Protein AF-A0A846C1D4-F1 (afdb_monomer)

Sequence (52 aa):
MPYIPYAWPEKGVTITVKSCQIKRINVWGLMNRRNELCYEIHRGIINSKIVI

Mean predicted aligned error: 10.99 Å

Structure (mmCIF, N/CA/C/O backbone):
data_AF-A0A846C1D4-F1
#
_entry.id   AF-A0A846C1D4-F1
#
loop_
_atom_site.group_PDB
_atom_site.id
_atom_site.type_symbol
_atom_site.label_atom_id
_atom_site.label_alt_id
_atom_site.label_comp_id
_atom_site.label_asym_id
_atom_site.label_entity_id
_atom_site.label_seq_id
_atom_site.pdbx_PDB_ins_code
_atom_site.Cartn_x
_atom_site.Cartn_y
_atom_site.Cartn_z
_atom_site.occupancy
_atom_site.B_iso_or_equiv
_atom_site.auth_seq_id
_atom_site.auth_comp_id
_atom_site.auth_asym_id
_atom_site.auth_atom_id
_atom_site.pdbx_PDB_model_num
ATOM 1 N N . MET A 1 1 ? 14.270 22.918 2.663 1.00 48.22 1 MET A N 1
ATOM 2 C CA . MET A 1 1 ? 13.088 22.138 2.224 1.00 48.22 1 MET A CA 1
ATOM 3 C C . MET A 1 1 ? 13.415 20.664 2.386 1.00 48.22 1 MET A C 1
ATOM 5 O O . MET A 1 1 ? 14.489 20.285 1.930 1.00 48.22 1 MET A O 1
ATOM 9 N N . PRO A 1 2 ? 12.588 19.851 3.065 1.00 51.53 2 PRO A N 1
ATOM 10 C CA . PRO A 1 2 ? 12.879 18.431 3.199 1.00 51.53 2 PRO A CA 1
ATOM 11 C C . PRO A 1 2 ? 12.753 17.781 1.816 1.00 51.53 2 PRO A C 1
ATOM 13 O O . PRO A 1 2 ? 11.723 17.896 1.155 1.00 51.53 2 PRO A O 1
ATOM 16 N N . TYR A 1 3 ? 13.844 17.173 1.357 1.00 49.66 3 TYR A N 1
ATOM 17 C CA . TYR A 1 3 ? 13.930 16.441 0.100 1.00 49.66 3 TYR A CA 1
ATOM 18 C C . TYR A 1 3 ? 13.088 15.175 0.239 1.00 49.66 3 TYR A C 1
ATOM 20 O O . TYR A 1 3 ? 13.478 14.237 0.934 1.00 49.66 3 TYR A O 1
ATOM 28 N N . ILE A 1 4 ? 11.892 15.178 -0.343 1.00 53.00 4 ILE A N 1
ATOM 29 C CA . ILE A 1 4 ? 11.051 13.987 -0.352 1.00 53.00 4 ILE A CA 1
ATOM 30 C C . ILE A 1 4 ? 11.679 13.022 -1.369 1.00 53.00 4 ILE A C 1
ATOM 32 O O . ILE A 1 4 ? 11.729 13.366 -2.550 1.00 53.00 4 ILE A O 1
ATOM 36 N N . PRO A 1 5 ? 12.171 11.837 -0.962 1.00 51.84 5 PRO A N 1
ATOM 37 C CA . PRO A 1 5 ? 12.943 10.946 -1.819 1.00 51.84 5 PRO A CA 1
ATOM 38 C C . PRO A 1 5 ? 11.998 10.093 -2.671 1.00 51.84 5 PRO A C 1
ATOM 40 O O . PRO A 1 5 ? 12.129 8.871 -2.742 1.00 51.84 5 PRO A O 1
ATOM 43 N N . TYR A 1 6 ? 10.990 10.715 -3.284 1.00 57.69 6 TYR A N 1
ATOM 44 C CA . TYR A 1 6 ? 10.258 10.036 -4.335 1.00 57.69 6 TYR A CA 1
ATOM 45 C C . TYR A 1 6 ? 11.225 9.934 -5.501 1.00 57.69 6 TYR A C 1
ATOM 47 O O 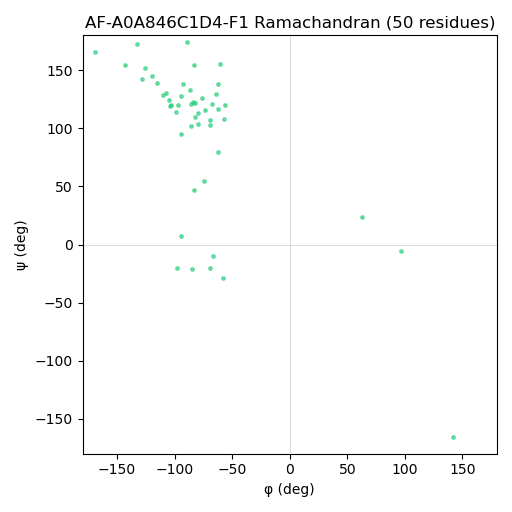. TYR A 1 6 ? 11.563 10.936 -6.128 1.00 57.69 6 TYR A O 1
ATOM 55 N N . ALA A 1 7 ? 11.714 8.718 -5.737 1.00 63.53 7 ALA A N 1
ATOM 56 C CA . ALA A 1 7 ? 12.416 8.357 -6.952 1.00 63.53 7 ALA A CA 1
ATOM 57 C C . ALA A 1 7 ? 11.424 8.530 -8.109 1.00 63.53 7 ALA A C 1
ATOM 59 O O . ALA A 1 7 ? 10.752 7.589 -8.521 1.00 63.53 7 ALA A O 1
ATOM 60 N N .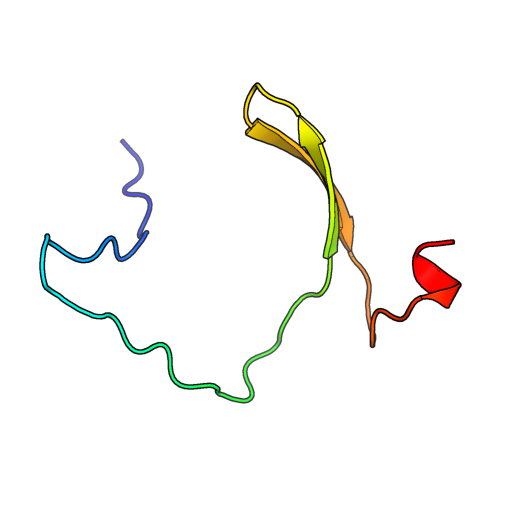 TRP A 1 8 ? 11.241 9.775 -8.542 1.00 66.56 8 TRP A N 1
ATOM 61 C CA . TRP A 1 8 ? 10.431 10.114 -9.690 1.00 66.56 8 TRP A CA 1
ATOM 62 C C . TRP A 1 8 ? 11.298 9.830 -10.912 1.00 66.56 8 TRP A C 1
ATOM 64 O O . TRP A 1 8 ? 12.332 10.485 -11.067 1.00 66.56 8 TRP A O 1
ATOM 74 N N . PRO A 1 9 ? 10.957 8.832 -11.746 1.00 69.50 9 PRO A N 1
ATOM 75 C CA . PRO A 1 9 ? 11.742 8.580 -12.936 1.00 69.50 9 PRO A CA 1
ATOM 76 C C . PRO A 1 9 ? 11.679 9.801 -13.845 1.00 69.50 9 PRO A C 1
ATOM 78 O O . PRO A 1 9 ? 10.607 10.375 -14.060 1.00 69.50 9 PRO A O 1
ATOM 81 N N . GLU A 1 10 ? 12.811 10.170 -14.432 1.00 76.56 10 GLU A N 1
ATOM 82 C CA . GLU A 1 10 ? 12.790 11.074 -15.572 1.00 76.56 10 GLU A CA 1
ATOM 83 C C . GLU A 1 10 ? 11.990 10.453 -16.724 1.00 76.56 10 GLU A C 1
ATOM 85 O O . GLU A 1 10 ? 11.815 9.233 -16.825 1.00 76.56 10 GLU A O 1
ATOM 90 N N . LYS A 1 11 ? 11.461 11.305 -17.603 1.00 77.06 11 LYS A N 1
ATOM 91 C CA . LYS A 1 11 ? 10.612 10.876 -18.716 1.00 77.06 11 LYS A CA 1
ATOM 92 C C . LYS A 1 11 ? 11.348 9.836 -19.574 1.00 77.06 11 LYS A C 1
ATOM 94 O O . LYS A 1 11 ? 12.382 10.136 -20.157 1.00 77.06 11 LYS A O 1
ATOM 99 N N . GLY A 1 12 ? 10.781 8.634 -19.679 1.00 80.44 12 GLY A N 1
ATOM 100 C CA . GLY A 1 12 ? 11.359 7.517 -20.440 1.00 80.44 12 GLY A CA 1
ATOM 101 C C . GLY A 1 12 ? 12.172 6.522 -19.605 1.00 80.44 12 GLY A C 1
ATOM 102 O O . GLY A 1 12 ? 12.557 5.477 -20.123 1.00 80.44 12 GLY A O 1
ATOM 103 N N . VAL A 1 13 ? 12.384 6.787 -18.314 1.00 76.12 13 VAL A N 1
ATOM 104 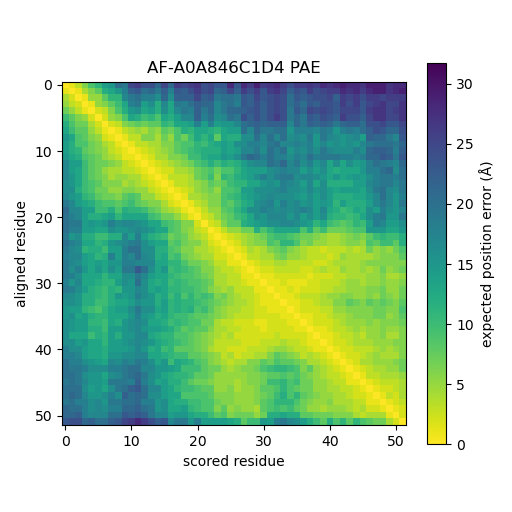C CA . VAL A 1 13 ? 13.053 5.861 -17.395 1.00 76.12 13 VAL A CA 1
ATOM 105 C C . VAL A 1 13 ? 12.010 5.020 -16.663 1.00 76.12 13 VAL A C 1
ATOM 107 O O . VAL A 1 13 ? 11.079 5.542 -16.057 1.00 76.12 13 VAL A O 1
ATOM 110 N N . THR A 1 14 ? 12.164 3.697 -16.692 1.00 77.31 14 THR A N 1
ATOM 111 C CA . THR A 1 14 ? 11.317 2.784 -15.910 1.00 77.31 14 THR A CA 1
ATOM 112 C C . THR A 1 14 ? 12.048 2.378 -14.637 1.00 77.31 14 THR A C 1
ATOM 114 O O . THR A 1 14 ? 13.055 1.673 -14.691 1.00 77.31 14 THR A O 1
ATOM 117 N N . ILE A 1 15 ? 11.535 2.786 -13.475 1.00 73.88 15 ILE A N 1
ATOM 118 C CA . ILE A 1 15 ? 12.054 2.315 -12.187 1.00 73.88 15 ILE A CA 1
ATOM 119 C C . ILE A 1 15 ? 11.420 0.960 -11.886 1.00 73.88 15 ILE A C 1
ATOM 121 O O . ILE A 1 15 ? 10.233 0.859 -11.583 1.00 73.88 15 ILE A O 1
ATOM 125 N N . THR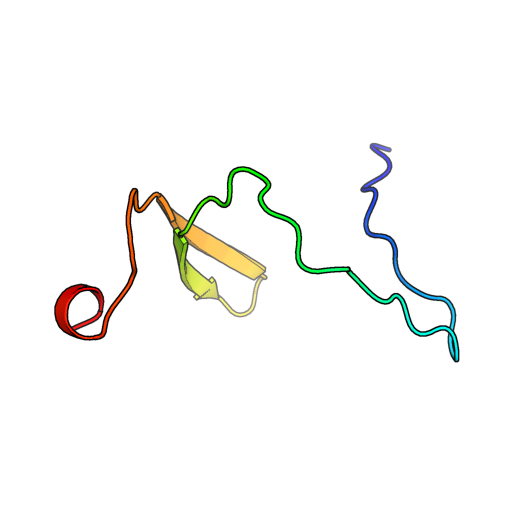 A 1 16 ? 12.225 -0.098 -11.961 1.00 72.81 16 THR A N 1
ATOM 126 C CA . THR A 1 16 ? 11.782 -1.442 -11.578 1.00 72.81 16 THR A CA 1
ATOM 127 C C . THR A 1 16 ? 11.980 -1.633 -10.079 1.00 72.81 16 THR A C 1
ATOM 129 O O . THR A 1 16 ? 13.091 -1.893 -9.615 1.00 72.81 16 THR A O 1
ATOM 132 N N . VAL A 1 17 ? 10.899 -1.530 -9.307 1.00 71.5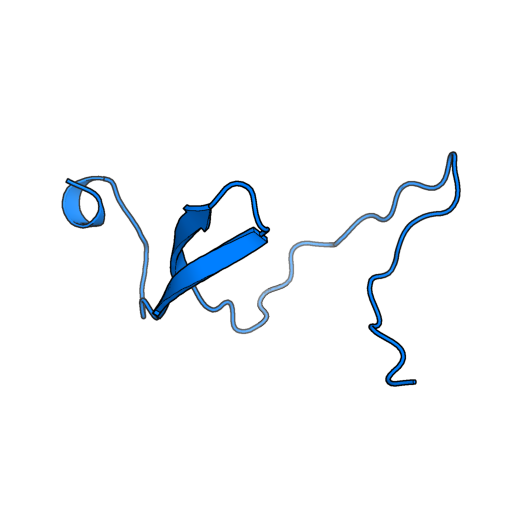6 17 VAL A N 1
ATOM 133 C CA . VAL A 1 17 ? 10.919 -1.877 -7.882 1.00 71.56 17 VAL A CA 1
ATOM 134 C C . VAL A 1 17 ? 10.823 -3.395 -7.755 1.00 71.56 17 VAL A C 1
ATOM 136 O O . VAL A 1 17 ? 9.760 -3.987 -7.939 1.00 71.56 17 VAL A O 1
ATOM 139 N N . LYS A 1 18 ? 11.950 -4.050 -7.457 1.00 72.44 18 LYS A N 1
ATOM 140 C CA . LYS A 1 18 ? 11.972 -5.498 -7.224 1.00 72.44 18 LYS A CA 1
ATOM 141 C C . LYS A 1 18 ? 11.141 -5.828 -5.984 1.00 72.44 18 LYS A C 1
ATOM 143 O O . LYS A 1 18 ? 11.358 -5.258 -4.914 1.00 72.44 18 LYS A O 1
ATOM 148 N N . SER A 1 19 ? 10.222 -6.783 -6.110 1.00 71.25 19 SER A N 1
ATOM 149 C CA . SER A 1 19 ? 9.526 -7.326 -4.944 1.00 71.25 19 SER A CA 1
ATOM 150 C C . SER A 1 19 ? 10.551 -7.992 -4.026 1.00 71.25 19 SER A C 1
ATOM 152 O O . SER A 1 19 ? 11.216 -8.948 -4.413 1.00 71.25 19 SER A O 1
ATOM 154 N N . CYS A 1 20 ? 10.704 -7.467 -2.819 1.00 68.69 20 CYS A N 1
ATOM 155 C CA . CYS A 1 20 ? 11.578 -8.006 -1.785 1.00 68.69 20 CYS A CA 1
ATOM 156 C C . CYS A 1 20 ? 10.774 -8.233 -0.500 1.00 68.69 20 CYS A C 1
ATOM 158 O O . CYS A 1 20 ? 9.776 -7.547 -0.251 1.00 68.69 20 CYS A O 1
ATOM 160 N N . GLN A 1 21 ? 11.203 -9.207 0.309 1.00 67.44 21 GLN A N 1
ATOM 161 C CA . GLN A 1 21 ? 10.622 -9.527 1.620 1.00 67.44 21 GLN A CA 1
ATOM 162 C C . GLN A 1 21 ? 11.019 -8.483 2.678 1.00 67.44 21 GLN A C 1
ATOM 164 O O . GLN A 1 21 ? 11.581 -8.799 3.722 1.00 67.44 21 GLN A O 1
ATOM 169 N N . ILE A 1 22 ? 10.753 -7.209 2.403 1.00 70.31 22 ILE A N 1
ATOM 170 C CA . ILE A 1 22 ? 10.837 -6.163 3.421 1.00 70.31 22 ILE A CA 1
ATOM 171 C C . ILE A 1 22 ? 9.526 -6.155 4.215 1.00 70.31 22 ILE A C 1
ATOM 173 O O . ILE A 1 22 ? 8.474 -6.543 3.699 1.00 70.31 22 ILE A O 1
ATOM 177 N N . LYS A 1 23 ? 9.571 -5.681 5.463 1.00 68.50 23 LYS A N 1
ATOM 178 C CA . LYS A 1 23 ? 8.374 -5.436 6.277 1.00 68.50 23 LYS A CA 1
ATOM 179 C C . LYS A 1 23 ? 7.446 -4.468 5.529 1.00 68.50 23 LYS A C 1
ATOM 181 O O . LYS A 1 23 ? 7.761 -3.289 5.404 1.00 68.50 23 LYS A O 1
ATOM 186 N N . ARG A 1 24 ? 6.320 -4.971 5.015 1.00 72.38 24 ARG A N 1
ATOM 187 C CA . ARG A 1 24 ? 5.257 -4.160 4.405 1.00 72.38 24 ARG A CA 1
ATOM 188 C C . ARG A 1 24 ? 4.224 -3.808 5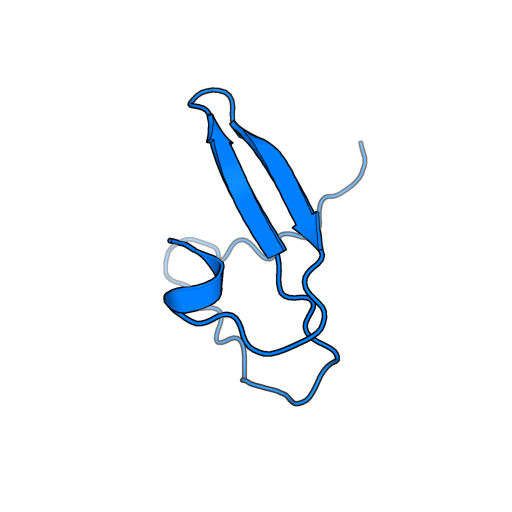.465 1.00 72.38 24 ARG A C 1
ATOM 190 O O . ARG A 1 24 ? 3.864 -4.655 6.279 1.00 72.38 24 ARG A O 1
ATOM 197 N N . ILE A 1 25 ? 3.756 -2.566 5.442 1.00 75.00 25 ILE A N 1
ATOM 198 C CA . ILE A 1 25 ? 2.637 -2.112 6.265 1.00 75.00 25 ILE A CA 1
ATOM 199 C C . ILE A 1 25 ? 1.429 -2.037 5.342 1.00 75.00 25 ILE A C 1
ATOM 201 O O . ILE A 1 25 ? 1.459 -1.310 4.352 1.00 75.00 25 ILE A O 1
ATOM 205 N N . ASN A 1 26 ? 0.389 -2.802 5.656 1.00 78.44 26 ASN A N 1
ATOM 206 C CA . ASN A 1 26 ? -0.882 -2.690 4.963 1.00 78.44 26 ASN A CA 1
ATOM 207 C C . ASN A 1 26 ? -1.706 -1.602 5.654 1.00 78.44 26 ASN A C 1
ATOM 209 O O . ASN A 1 26 ? -1.795 -1.566 6.881 1.00 78.44 26 ASN A O 1
ATOM 213 N N . VAL A 1 27 ? -2.283 -0.704 4.866 1.00 79.44 27 VAL A N 1
ATOM 214 C CA . VAL A 1 27 ? -3.175 0.352 5.347 1.00 79.44 27 VAL A CA 1
ATOM 215 C C . VAL A 1 27 ? -4.453 0.316 4.528 1.00 79.44 27 VAL A C 1
ATOM 217 O O . VAL A 1 27 ? -4.404 0.072 3.321 1.00 79.44 27 VAL A O 1
ATOM 220 N N . TRP A 1 28 ? -5.586 0.562 5.173 1.00 81.62 28 TRP A N 1
ATOM 221 C CA . TRP A 1 28 ? -6.821 0.891 4.471 1.00 81.62 28 TRP A CA 1
ATOM 222 C C . TRP A 1 28 ? -7.215 2.314 4.835 1.00 81.62 28 TRP A C 1
ATOM 224 O O . TRP A 1 28 ? -7.031 2.743 5.973 1.00 81.62 28 TRP A O 1
ATOM 234 N N . GLY A 1 29 ? -7.679 3.069 3.849 1.00 83.94 29 GLY A N 1
ATOM 235 C CA . GLY A 1 29 ? -7.970 4.474 4.029 1.00 83.94 29 GLY A CA 1
ATOM 236 C C . GLY A 1 29 ? -8.729 5.081 2.863 1.00 83.94 29 GLY A C 1
ATOM 237 O O . GLY A 1 29 ? -8.804 4.510 1.774 1.00 83.94 29 GLY A O 1
ATOM 238 N N . LEU A 1 30 ? -9.276 6.263 3.117 1.00 88.25 30 LEU A N 1
ATOM 239 C CA . LEU A 1 30 ? -9.962 7.102 2.148 1.00 88.25 30 LEU A CA 1
ATOM 240 C C . LEU A 1 30 ? -9.098 8.331 1.883 1.00 88.25 30 LEU A C 1
ATOM 242 O O . LEU A 1 30 ? -8.675 9.020 2.812 1.00 88.25 30 LEU A O 1
ATOM 246 N N . MET A 1 31 ? -8.841 8.604 0.607 1.00 91.81 31 MET A N 1
ATOM 247 C CA . MET A 1 31 ? -8.123 9.795 0.168 1.00 91.81 31 MET A CA 1
ATOM 248 C C . MET A 1 31 ? -9.105 10.754 -0.494 1.00 91.81 31 MET A C 1
ATOM 250 O O . MET A 1 31 ? -9.880 10.350 -1.363 1.00 91.81 31 MET A O 1
ATOM 254 N N . ASN A 1 32 ? -9.090 12.023 -0.094 1.00 89.69 32 ASN A N 1
ATOM 255 C CA . ASN A 1 32 ? -9.946 13.029 -0.714 1.00 89.69 32 ASN A CA 1
ATOM 256 C C . ASN A 1 32 ? -9.272 13.708 -1.923 1.00 89.69 32 ASN A C 1
ATOM 258 O O . ASN A 1 32 ? -8.091 13.515 -2.205 1.00 89.69 32 ASN A O 1
ATOM 262 N N . ARG A 1 33 ? -10.022 14.568 -2.629 1.00 92.12 33 ARG A N 1
ATOM 263 C CA . ARG A 1 33 ? -9.526 15.317 -3.807 1.00 92.12 33 ARG A CA 1
ATOM 264 C C . ARG A 1 33 ? -8.447 16.358 -3.472 1.00 92.12 33 ARG A C 1
ATOM 266 O O . ARG A 1 33 ? -7.860 16.925 -4.386 1.00 92.12 33 ARG A O 1
ATOM 273 N N . ARG A 1 34 ? -8.215 16.634 -2.186 1.00 93.44 34 ARG A N 1
ATOM 274 C CA . ARG A 1 34 ? -7.142 17.500 -1.676 1.00 93.44 34 ARG A CA 1
ATOM 275 C C . ARG A 1 34 ? -5.895 16.702 -1.283 1.00 93.44 34 ARG A C 1
ATOM 277 O O . ARG A 1 34 ? -4.964 17.282 -0.740 1.00 93.44 34 ARG A O 1
ATOM 284 N N . ASN A 1 35 ? -5.864 15.400 -1.577 1.00 82.69 35 ASN A N 1
ATOM 285 C CA . ASN A 1 35 ? -4.803 14.467 -1.198 1.00 82.69 35 ASN A CA 1
ATOM 286 C C . ASN A 1 35 ? -4.645 14.284 0.321 1.00 82.69 35 ASN A C 1
ATOM 288 O O . ASN A 1 35 ? -3.585 13.873 0.790 1.00 82.69 35 ASN A O 1
ATOM 292 N N . GLU A 1 36 ? -5.694 14.550 1.098 1.00 88.94 36 GLU A N 1
ATOM 293 C CA . GLU A 1 36 ? -5.722 14.245 2.526 1.00 88.94 36 GLU A CA 1
ATOM 294 C C . GLU A 1 36 ? -6.143 12.778 2.690 1.00 88.94 36 GLU A C 1
ATOM 296 O O . GLU A 1 36 ? -7.197 12.365 2.195 1.00 88.94 36 GLU A O 1
ATOM 301 N N . LEU A 1 37 ? -5.292 11.985 3.346 1.00 87.88 37 LEU A N 1
ATOM 302 C CA . LEU A 1 37 ? -5.496 10.555 3.569 1.00 87.88 37 LEU A CA 1
ATOM 303 C C . LEU A 1 37 ? -5.933 10.306 5.017 1.00 87.88 37 LEU A C 1
ATOM 305 O O . LEU A 1 37 ? -5.173 10.561 5.948 1.00 87.88 37 LEU A O 1
ATOM 309 N N . CYS A 1 38 ? -7.123 9.742 5.196 1.00 89.19 38 CYS A N 1
ATOM 310 C CA . CYS A 1 38 ? -7.550 9.139 6.455 1.00 89.19 38 CYS A CA 1
ATOM 311 C C . CYS A 1 38 ? -7.304 7.631 6.362 1.00 89.19 38 CYS A C 1
ATOM 313 O O . CYS A 1 38 ? -7.831 7.002 5.446 1.00 89.19 38 CYS A O 1
ATOM 315 N N . TYR A 1 39 ? -6.481 7.057 7.243 1.00 87.94 39 TYR A N 1
ATOM 316 C CA . TYR A 1 39 ? -6.077 5.652 7.156 1.00 87.94 39 TYR A CA 1
ATOM 317 C C . TYR A 1 39 ? -5.946 4.984 8.525 1.00 87.94 39 TYR A C 1
ATOM 319 O O . TYR A 1 39 ? -5.618 5.633 9.517 1.00 87.94 39 TYR A O 1
ATOM 327 N N . GLU A 1 40 ? -6.105 3.663 8.540 1.00 85.88 40 GLU A N 1
ATOM 328 C CA . GLU A 1 40 ? -5.765 2.799 9.667 1.00 85.88 40 GLU A CA 1
ATOM 329 C C . GLU A 1 40 ? -4.714 1.760 9.270 1.00 85.88 40 GLU A C 1
ATOM 331 O O . GLU A 1 40 ? -4.685 1.249 8.145 1.00 85.88 40 GLU A O 1
ATOM 336 N N . ILE A 1 41 ? -3.825 1.444 10.217 1.00 85.69 41 ILE A N 1
ATOM 337 C CA . ILE A 1 41 ? -2.781 0.436 10.032 1.00 85.69 41 ILE A CA 1
ATOM 338 C C . ILE A 1 41 ? -3.367 -0.946 10.290 1.00 85.69 41 ILE A C 1
ATOM 340 O O . ILE A 1 41 ? -3.791 -1.256 11.402 1.00 85.69 41 ILE A O 1
ATOM 344 N N . HIS A 1 42 ? -3.286 -1.815 9.288 1.00 81.44 42 HIS A N 1
ATOM 345 C CA . HIS A 1 42 ? -3.708 -3.199 9.398 1.00 81.44 42 HIS A CA 1
ATOM 346 C C . HIS A 1 42 ? -2.500 -4.138 9.493 1.00 81.44 42 HIS A C 1
ATOM 348 O O . HIS A 1 42 ? -1.620 -4.168 8.627 1.00 81.44 42 HIS A O 1
ATOM 354 N N . ARG A 1 43 ? -2.463 -4.951 10.552 1.00 78.38 43 ARG A N 1
ATOM 355 C CA . ARG A 1 43 ? -1.457 -6.006 10.726 1.00 78.38 43 ARG A CA 1
ATOM 356 C C . ARG A 1 43 ? -2.013 -7.324 10.201 1.00 78.38 43 ARG A C 1
ATOM 358 O O . ARG A 1 43 ? -2.698 -8.032 10.925 1.00 78.38 43 ARG A O 1
ATOM 365 N N . GLY A 1 44 ? -1.703 -7.655 8.952 1.00 77.25 44 GLY A N 1
ATOM 366 C CA . GLY A 1 44 ? -2.153 -8.903 8.334 1.00 77.25 44 GLY A CA 1
ATOM 367 C C . GLY A 1 44 ? -2.532 -8.731 6.872 1.00 77.25 44 GLY A C 1
ATOM 368 O O . GLY A 1 44 ? -2.184 -7.733 6.244 1.00 77.25 44 GLY A O 1
ATOM 369 N N . ILE A 1 45 ? -3.223 -9.725 6.323 1.00 79.31 45 ILE A N 1
ATOM 370 C CA . ILE A 1 45 ? -3.679 -9.730 4.931 1.00 79.31 45 ILE A CA 1
ATOM 371 C C . ILE A 1 45 ? -5.024 -9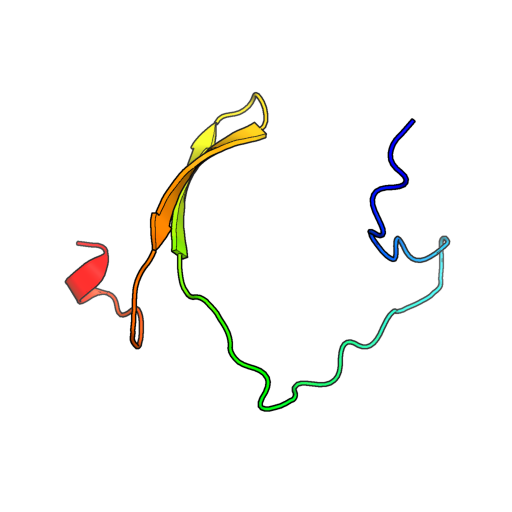.008 4.856 1.00 79.31 45 ILE A C 1
ATOM 373 O O . ILE A 1 45 ? -5.989 -9.451 5.473 1.00 79.31 45 ILE A O 1
ATOM 377 N N . ILE A 1 46 ? -5.100 -7.938 4.061 1.00 77.62 46 ILE A N 1
ATOM 378 C CA . ILE A 1 46 ? -6.373 -7.281 3.748 1.00 77.62 46 ILE A CA 1
ATOM 379 C C . ILE A 1 46 ? -7.123 -8.145 2.727 1.00 77.62 46 ILE A C 1
ATOM 381 O O . ILE A 1 46 ? -6.582 -8.498 1.680 1.00 77.62 46 ILE A O 1
ATOM 385 N N . ASN A 1 47 ? -8.368 -8.492 3.041 1.00 83.06 47 ASN A N 1
ATOM 386 C CA . ASN A 1 47 ? -9.285 -9.223 2.170 1.00 83.06 47 ASN A CA 1
ATOM 387 C C . ASN A 1 47 ? -10.654 -8.525 2.156 1.00 83.06 47 ASN A C 1
ATOM 389 O O . ASN A 1 47 ? -10.894 -7.610 2.941 1.00 83.06 47 ASN A O 1
ATOM 393 N N . SER A 1 48 ? -11.568 -8.966 1.289 1.00 81.38 48 SER A N 1
ATOM 394 C CA . SER A 1 48 ? -12.878 -8.322 1.133 1.00 81.38 48 SER A CA 1
ATOM 395 C C . SER A 1 48 ? -13.707 -8.272 2.421 1.00 81.38 48 SER A C 1
ATOM 397 O O . SER A 1 48 ? -14.447 -7.320 2.599 1.00 81.38 48 SER A O 1
ATOM 399 N N . LYS A 1 49 ? -13.555 -9.220 3.359 1.00 81.62 49 LYS A N 1
ATOM 400 C CA . LYS A 1 49 ? -14.286 -9.191 4.643 1.00 81.62 49 LYS A CA 1
ATOM 401 C C . LYS A 1 49 ? -13.839 -8.061 5.572 1.00 81.62 49 LYS A C 1
ATOM 403 O O . LYS A 1 49 ? -14.551 -7.747 6.509 1.00 81.62 49 LYS A O 1
ATOM 408 N N . ILE A 1 50 ? -12.640 -7.522 5.359 1.00 77.19 50 ILE A N 1
ATOM 409 C CA . ILE A 1 50 ? -12.090 -6.414 6.153 1.00 77.19 50 ILE A CA 1
ATOM 410 C C . ILE A 1 50 ? -12.574 -5.066 5.596 1.00 77.19 50 ILE A C 1
ATOM 412 O O . ILE A 1 50 ? -12.559 -4.072 6.310 1.00 77.19 50 I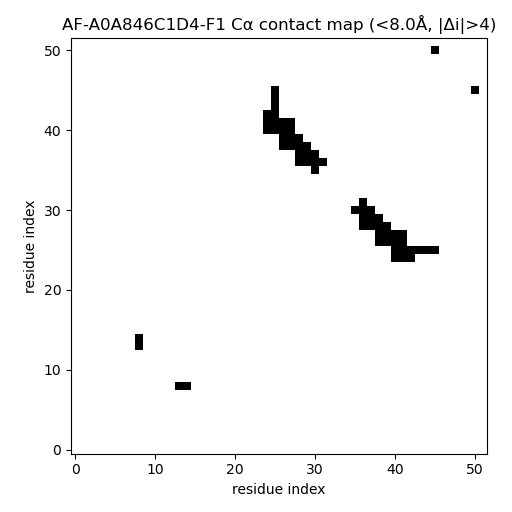LE A O 1
ATOM 416 N N . VAL A 1 51 ? -12.992 -5.040 4.327 1.00 68.31 51 VAL A N 1
ATOM 417 C CA . VAL A 1 51 ? -13.380 -3.828 3.590 1.00 68.31 51 VAL A CA 1
ATOM 418 C C . VAL A 1 51 ? -14.905 -3.619 3.564 1.00 68.31 51 VAL A C 1
ATOM 420 O O . VAL A 1 51 ? -15.349 -2.502 3.305 1.00 68.31 51 VAL A O 1
ATOM 423 N N . ILE A 1 52 ? -15.697 -4.677 3.794 1.00 62.69 52 ILE A N 1
ATOM 424 C CA . ILE A 1 52 ? -17.174 -4.682 3.739 1.00 62.69 52 ILE A CA 1
ATOM 425 C C . ILE A 1 52 ? -17.774 -4.415 5.118 1.00 62.69 52 ILE A C 1
ATOM 427 O O . ILE A 1 52 ? -17.341 -5.095 6.074 1.00 62.69 52 ILE A O 1
#

Foldseek 3Di:
DPDPPPPDDDPPDDDDDDDDPDDDWDWDWDADPVRDTDIDTDDDDDDPVNVD

Secondary structure (DSSP, 8-state):
--------PPTT-----------PPEEEEEE-TT-PEEEEEE-S---HHHH-

pLDDT: mean 75.36, std 11.29, range [48.22, 93.44]

Solvent-accessible surface area (backbone atoms only — not comparable to full-atom values): 3880 Å² total; per-residue (Å²): 130,87,81,73,85,70,86,70,62,59,92,93,52,82,81,81,80,74,91,65,96,62,97,78,83,42,68,55,66,54,68,48,1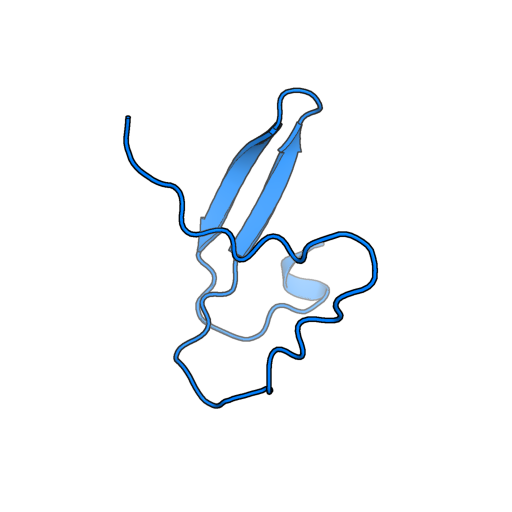00,83,72,52,71,51,71,47,84,44,93,68,85,88,49,70,79,79,76,105

Radius of gyration: 15.37 Å; Cα contacts (8 Å, |Δi|>4): 31; chains: 1; bounding box: 31×32×31 Å

Nearest PDB structures (foldseek):
  8a5p-assembly1_X  TM=3.076E-01  e=5.650E+00  Thermochaetoides thermophila
  4nzd-assembly1_A  TM=2.784E-01  e=6.045E+00  Homo sapiens